Protein AF-A0A6N2C316-F1 (afdb_monomer_lite)

InterPro domains:
  IPR057136 At2g35280-like, TPR domain [PF23310] (4-66)

Radius of gyration: 15.21 Å; chains: 1; bounding box: 39×36×36 Å

pLDDT: mean 74.01, std 16.37, range [39.75, 96.0]

Sequence (139 aa):
ERSAYAMKYLVKAAEAGHIGAEYVISLIQILMGEEELKSNGVVAIGKMKATKTKRRALAKFRKNLVDILTNIWILNPIVFFGRKNSNRCSLHHKRSYKNKWRQWPCFDNDEDDEDEELCCYACSCDEEIAHLVNILPIW

Structure (mmCIF, N/CA/C/O backbone):
data_AF-A0A6N2C316-F1
#
_entry.id   AF-A0A6N2C316-F1
#
loop_
_atom_site.group_PDB
_atom_site.id
_atom_site.type_symbol
_atom_site.label_atom_id
_atom_site.label_alt_id
_atom_site.label_comp_id
_atom_site.label_asym_id
_atom_site.label_entity_id
_atom_site.label_seq_id
_atom_site.pdbx_PDB_ins_code
_atom_site.Cartn_x
_atom_site.Cartn_y
_atom_site.Cartn_z
_atom_site.occupancy
_atom_site.B_iso_or_equiv
_atom_site.auth_seq_id
_atom_site.auth_comp_id
_atom_site.auth_asym_id
_atom_site.auth_atom_id
_atom_site.pdbx_PDB_model_num
ATOM 1 N N . GLU A 1 1 ? -19.380 8.591 11.252 1.00 61.16 1 GLU A N 1
ATOM 2 C CA . GLU A 1 1 ? -19.017 7.901 12.515 1.00 61.16 1 GLU A CA 1
ATOM 3 C C . GLU A 1 1 ? -18.246 6.599 12.295 1.00 61.16 1 GLU A C 1
ATOM 5 O O . GLU A 1 1 ? -17.081 6.553 12.667 1.00 61.16 1 GLU A O 1
ATOM 10 N N . ARG A 1 2 ? -18.808 5.569 11.639 1.00 70.12 2 ARG A N 1
ATOM 11 C CA . ARG A 1 2 ? -18.124 4.265 11.442 1.00 70.12 2 ARG A CA 1
ATOM 12 C C . ARG A 1 2 ? -16.753 4.353 10.750 1.00 70.12 2 ARG A C 1
ATOM 14 O O . ARG A 1 2 ? -15.819 3.683 11.175 1.00 70.12 2 ARG A O 1
ATOM 21 N N . SER A 1 3 ? -16.613 5.209 9.737 1.00 77.50 3 SER A N 1
ATOM 22 C CA . SER A 1 3 ? -15.347 5.431 9.022 1.00 77.50 3 SER A CA 1
ATOM 23 C C . SER A 1 3 ? -14.242 6.022 9.908 1.00 77.50 3 SER A C 1
ATOM 25 O O . SER A 1 3 ? -13.089 5.621 9.791 1.00 77.50 3 SER A O 1
ATOM 27 N N . ALA A 1 4 ? -14.586 6.916 10.839 1.00 81.62 4 ALA A N 1
ATOM 28 C CA . ALA A 1 4 ? -13.627 7.522 11.763 1.00 81.62 4 ALA A CA 1
ATOM 29 C C . ALA A 1 4 ? -13.104 6.506 12.793 1.00 81.62 4 ALA A C 1
ATOM 31 O O . ALA A 1 4 ? -11.907 6.463 13.075 1.00 81.62 4 ALA A O 1
ATOM 32 N N . TYR A 1 5 ? -13.981 5.636 13.309 1.00 88.00 5 TYR A N 1
ATOM 33 C CA . TYR A 1 5 ? -13.565 4.537 14.184 1.00 88.00 5 TYR A CA 1
ATOM 34 C C . TYR A 1 5 ? -12.697 3.518 13.444 1.00 88.00 5 TYR A C 1
ATOM 36 O O . TYR A 1 5 ? -11.652 3.129 13.964 1.00 88.00 5 TYR A O 1
ATOM 44 N N . ALA A 1 6 ? -13.082 3.130 12.224 1.00 87.81 6 ALA A N 1
ATOM 45 C CA . ALA A 1 6 ? -12.283 2.231 11.394 1.00 87.81 6 ALA A CA 1
ATOM 46 C C . ALA A 1 6 ? -10.875 2.797 11.145 1.00 87.81 6 ALA A C 1
ATOM 48 O O . ALA A 1 6 ? -9.888 2.094 11.354 1.00 87.81 6 ALA A O 1
ATOM 49 N N . MET A 1 7 ? -10.778 4.088 10.805 1.00 89.25 7 MET A N 1
ATOM 50 C CA . MET A 1 7 ? -9.494 4.768 10.627 1.00 89.25 7 MET A CA 1
ATOM 51 C C . MET A 1 7 ? -8.656 4.758 11.913 1.00 89.25 7 MET A C 1
ATOM 53 O O . MET A 1 7 ? -7.476 4.428 11.872 1.00 89.25 7 MET A O 1
ATOM 57 N N . LYS A 1 8 ? -9.259 5.038 13.075 1.00 92.94 8 LYS A N 1
ATOM 58 C CA . LYS A 1 8 ? -8.554 5.015 14.369 1.00 92.94 8 LYS A CA 1
ATOM 59 C C . LYS A 1 8 ? -7.914 3.656 14.669 1.00 92.94 8 LYS A C 1
ATOM 61 O O . LYS A 1 8 ? -6.782 3.612 15.145 1.00 92.94 8 LYS A O 1
ATOM 66 N N . TYR A 1 9 ? -8.622 2.553 14.428 1.00 93.94 9 TYR A N 1
ATOM 67 C CA . TYR A 1 9 ? -8.061 1.214 14.652 1.00 93.94 9 TYR A CA 1
ATOM 68 C C . TYR A 1 9 ? -7.010 0.842 13.611 1.00 93.94 9 TYR A C 1
ATOM 70 O O . TYR A 1 9 ? -6.014 0.212 13.959 1.00 93.94 9 TYR A O 1
ATOM 78 N N . LEU A 1 10 ? -7.200 1.273 12.364 1.00 93.62 10 LEU A N 1
ATOM 79 C CA . LEU A 1 10 ? -6.220 1.072 11.305 1.00 93.62 10 LEU A CA 1
ATOM 80 C C . LEU A 1 10 ? -4.893 1.775 11.634 1.00 93.62 10 LEU A C 1
ATOM 82 O O . LEU A 1 10 ? -3.838 1.152 11.542 1.00 93.62 10 LEU A O 1
ATOM 86 N N . VAL A 1 11 ? -4.952 3.028 12.096 1.00 93.88 11 VAL A N 1
ATOM 87 C CA . VAL A 1 11 ? -3.774 3.798 12.531 1.00 93.88 11 VAL A CA 1
ATOM 88 C C . VAL A 1 11 ? -3.072 3.107 13.694 1.00 93.88 11 VAL A C 1
ATOM 90 O O . VAL A 1 11 ? -1.880 2.837 13.598 1.00 93.88 11 VAL A O 1
ATOM 93 N N . LYS A 1 12 ? -3.809 2.703 14.736 1.00 96.00 12 LYS A N 1
ATOM 94 C CA . LYS A 1 12 ? -3.226 1.970 15.873 1.00 96.00 12 LYS A CA 1
ATOM 95 C C . LYS A 1 12 ? -2.532 0.672 15.462 1.00 96.00 12 LYS A C 1
ATOM 97 O O . LYS A 1 12 ? -1.494 0.327 16.016 1.00 96.00 12 LYS A O 1
ATOM 102 N N . ALA A 1 13 ? -3.109 -0.069 14.516 1.00 95.38 13 ALA A N 1
ATOM 103 C CA . ALA A 1 13 ? -2.498 -1.295 14.018 1.00 95.38 13 ALA A CA 1
ATOM 104 C C . ALA A 1 13 ? -1.196 -1.001 13.255 1.00 95.38 13 ALA A C 1
ATOM 106 O O . ALA A 1 13 ? -0.211 -1.713 13.444 1.00 95.38 13 ALA A O 1
ATOM 107 N N . ALA A 1 14 ? -1.168 0.053 12.436 1.00 93.94 14 ALA A N 1
ATOM 108 C CA . ALA A 1 14 ? 0.046 0.474 11.739 1.00 93.94 14 ALA A CA 1
ATOM 109 C C . ALA A 1 14 ? 1.135 0.954 12.712 1.00 93.94 14 ALA A C 1
ATOM 111 O O . ALA A 1 14 ? 2.281 0.534 12.585 1.00 93.94 14 ALA A O 1
ATOM 112 N N . GLU A 1 15 ? 0.778 1.743 13.729 1.00 93.31 15 GLU A N 1
ATOM 113 C CA . GLU A 1 15 ? 1.694 2.171 14.800 1.00 93.31 15 GLU A CA 1
ATOM 114 C C . GLU A 1 15 ? 2.270 0.981 15.585 1.00 93.31 15 GLU A C 1
ATOM 116 O O . GLU A 1 15 ? 3.421 1.016 16.014 1.00 93.31 15 GLU A O 1
ATOM 121 N N . ALA A 1 16 ? 1.501 -0.104 15.722 1.00 95.06 16 ALA A N 1
ATOM 122 C CA . ALA A 1 16 ? 1.954 -1.363 16.314 1.00 95.06 16 ALA A CA 1
ATOM 123 C C . ALA A 1 16 ? 2.801 -2.239 15.361 1.00 95.06 16 ALA A C 1
ATOM 125 O O . ALA A 1 16 ? 3.151 -3.365 15.714 1.00 95.06 16 ALA A O 1
ATOM 126 N N . GLY A 1 17 ? 3.124 -1.762 14.154 1.00 90.50 17 GLY A N 1
ATOM 127 C CA . GLY A 1 17 ? 3.953 -2.476 13.176 1.00 90.50 17 GLY A CA 1
ATOM 128 C C . GLY A 1 17 ? 3.201 -3.499 12.317 1.00 90.50 17 GLY A C 1
ATOM 129 O O . GLY A 1 17 ? 3.826 -4.350 11.679 1.00 90.50 17 GLY A O 1
ATOM 130 N N . HIS A 1 18 ? 1.866 -3.454 12.276 1.00 92.69 18 HIS A N 1
ATOM 131 C CA . HIS A 1 18 ? 1.091 -4.338 11.407 1.00 92.69 18 HIS A CA 1
ATOM 132 C C . HIS A 1 18 ? 1.221 -3.910 9.933 1.00 92.69 18 HIS A C 1
ATOM 134 O O . HIS A 1 18 ? 0.543 -2.987 9.475 1.00 92.69 18 HIS A O 1
ATOM 140 N N . ILE A 1 19 ? 2.031 -4.645 9.163 1.00 91.56 19 ILE A N 1
ATOM 141 C CA . ILE A 1 19 ? 2.372 -4.348 7.755 1.00 91.56 19 ILE A CA 1
ATOM 142 C C . ILE A 1 19 ? 1.132 -4.117 6.880 1.00 91.56 19 ILE A C 1
ATOM 144 O O . ILE A 1 19 ? 1.093 -3.181 6.090 1.00 91.56 19 ILE A O 1
ATOM 148 N N . GLY A 1 20 ? 0.083 -4.934 7.023 1.00 91.50 20 GLY A N 1
ATOM 149 C CA . GLY A 1 20 ? -1.138 -4.759 6.230 1.00 91.50 20 GLY A CA 1
ATOM 150 C C . GLY A 1 20 ? -1.880 -3.452 6.524 1.00 91.50 20 GLY A C 1
ATOM 151 O O . GLY A 1 20 ? -2.514 -2.894 5.636 1.00 91.50 20 GLY A O 1
ATOM 152 N N . ALA A 1 21 ? -1.780 -2.943 7.755 1.00 94.25 21 ALA A N 1
ATOM 153 C CA . ALA A 1 21 ? -2.433 -1.696 8.144 1.00 94.25 21 ALA A CA 1
ATOM 154 C C . ALA A 1 21 ? -1.635 -0.496 7.627 1.00 94.25 21 ALA A C 1
ATOM 156 O O . ALA A 1 21 ? -2.212 0.417 7.038 1.00 94.25 21 ALA A O 1
ATOM 157 N N . GLU A 1 22 ? -0.306 -0.554 7.763 1.00 94.69 22 GLU A N 1
ATOM 158 C CA . GLU A 1 22 ? 0.620 0.414 7.172 1.00 94.69 22 GLU A CA 1
ATOM 159 C C . GLU A 1 22 ? 0.440 0.486 5.648 1.00 94.69 22 GLU A C 1
ATOM 161 O O . GLU A 1 22 ? 0.349 1.578 5.086 1.00 94.69 22 GLU A O 1
ATOM 166 N N . TYR A 1 23 ? 0.274 -0.659 4.979 1.00 93.56 23 TYR A N 1
ATOM 167 C CA . TYR A 1 23 ? 0.005 -0.719 3.543 1.00 93.56 23 TYR A CA 1
ATOM 168 C C . TYR A 1 23 ? -1.285 -0.001 3.144 1.00 93.56 23 TYR A C 1
ATOM 170 O O . TYR A 1 23 ? -1.259 0.853 2.258 1.00 93.56 23 TYR A O 1
ATOM 178 N N . VAL A 1 24 ? -2.404 -0.291 3.815 1.00 92.94 24 VAL A N 1
ATOM 179 C CA . VAL A 1 24 ? -3.693 0.345 3.498 1.00 92.94 24 VAL A CA 1
ATOM 180 C C . VAL A 1 24 ? -3.661 1.848 3.785 1.00 92.94 24 VAL A C 1
ATOM 182 O O . VAL A 1 24 ? -4.149 2.624 2.966 1.00 92.94 24 VAL A O 1
ATOM 185 N N . ILE A 1 25 ? -3.050 2.285 4.891 1.00 93.50 25 ILE A N 1
ATOM 186 C CA . ILE A 1 25 ? -2.881 3.719 5.184 1.00 93.50 25 ILE A CA 1
ATOM 187 C C . ILE A 1 25 ? -2.052 4.398 4.098 1.00 93.50 25 ILE A C 1
ATOM 189 O O . ILE A 1 25 ? -2.443 5.461 3.619 1.00 93.50 25 ILE A O 1
ATOM 193 N N . SER A 1 26 ? -0.956 3.768 3.672 1.00 92.81 26 SER A N 1
ATOM 194 C CA . SER A 1 26 ? -0.097 4.305 2.614 1.00 92.81 26 SER A CA 1
ATOM 195 C C . SER A 1 26 ? -0.877 4.492 1.308 1.00 92.81 26 SER A C 1
ATOM 197 O O . SER A 1 26 ? -0.791 5.548 0.684 1.00 92.81 26 SER A O 1
ATOM 199 N N . LEU A 1 27 ? -1.704 3.512 0.921 1.00 90.19 27 LEU A N 1
ATOM 200 C CA . LEU A 1 27 ? -2.587 3.622 -0.247 1.00 90.19 27 LEU A CA 1
ATOM 201 C C . LEU A 1 27 ? -3.594 4.773 -0.110 1.00 90.19 27 LEU A C 1
ATOM 203 O O . LEU A 1 27 ? -3.789 5.531 -1.059 1.00 90.19 27 LEU A O 1
ATOM 207 N N . ILE A 1 28 ? -4.211 4.936 1.065 1.00 89.31 28 ILE A N 1
ATOM 208 C CA . ILE A 1 28 ? -5.143 6.043 1.332 1.00 89.31 28 ILE A CA 1
ATOM 209 C C . ILE A 1 28 ? -4.423 7.392 1.212 1.00 89.31 28 ILE A C 1
ATOM 211 O O . ILE A 1 28 ? -4.939 8.300 0.565 1.00 89.31 28 ILE A O 1
ATOM 215 N N . GLN A 1 29 ? -3.220 7.518 1.775 1.00 89.69 29 GLN A N 1
ATOM 216 C CA . GLN A 1 29 ? -2.399 8.724 1.665 1.00 89.69 29 GLN A CA 1
ATOM 217 C C . GLN A 1 29 ? -2.062 9.063 0.208 1.00 89.69 29 GLN A C 1
ATOM 219 O O . GLN A 1 29 ? -2.168 10.219 -0.188 1.00 89.69 29 GLN A O 1
ATOM 224 N N . ILE A 1 30 ? -1.716 8.068 -0.612 1.00 87.38 30 ILE A N 1
ATOM 225 C CA . ILE A 1 30 ? -1.412 8.270 -2.038 1.00 87.38 30 ILE A CA 1
ATOM 226 C C . ILE A 1 30 ? -2.650 8.725 -2.821 1.00 87.38 30 ILE A C 1
ATOM 228 O O . ILE A 1 30 ? -2.570 9.629 -3.656 1.00 87.38 30 ILE A O 1
ATOM 232 N N . LEU A 1 31 ? -3.798 8.096 -2.571 1.00 83.25 31 LEU A N 1
ATOM 233 C CA . LEU A 1 31 ? -5.015 8.322 -3.351 1.00 83.25 31 LEU A CA 1
ATOM 234 C C . LEU A 1 31 ? -5.779 9.580 -2.924 1.00 83.25 31 LEU A C 1
ATOM 236 O O . LEU A 1 31 ? -6.405 10.225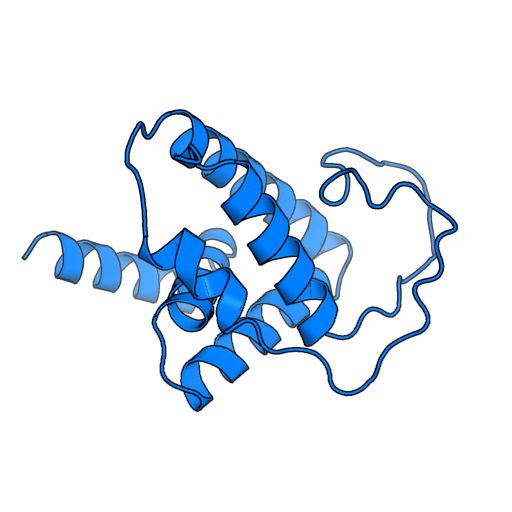 -3.764 1.00 83.25 31 LEU A O 1
ATOM 240 N N . MET A 1 32 ? -5.749 9.913 -1.633 1.00 82.94 32 MET A N 1
ATOM 241 C CA . MET A 1 32 ? -6.605 10.942 -1.031 1.00 82.94 32 MET A CA 1
ATOM 242 C C . MET A 1 32 ? -5.839 12.032 -0.279 1.00 82.94 32 MET A C 1
ATOM 244 O O . MET A 1 32 ? -6.439 13.044 0.072 1.00 82.94 32 MET A O 1
ATOM 248 N N . GLY A 1 33 ? -4.553 11.830 0.010 1.00 79.44 33 GLY A N 1
ATOM 249 C CA . GLY A 1 33 ? -3.753 12.790 0.763 1.00 79.44 33 GLY A CA 1
ATOM 250 C C . GLY A 1 33 ? -3.360 14.022 -0.051 1.00 79.44 33 GLY A C 1
ATOM 251 O O . GLY A 1 33 ? -3.408 14.033 -1.281 1.00 79.44 33 GLY A O 1
ATOM 252 N N . GLU A 1 34 ? -2.932 15.060 0.657 1.00 81.31 34 GLU A N 1
ATOM 253 C CA . GLU A 1 34 ? -2.226 16.209 0.082 1.00 81.31 34 GLU A CA 1
ATOM 254 C C . GLU A 1 34 ? -0.784 15.827 -0.299 1.00 81.31 34 GLU A C 1
ATOM 256 O O . GLU A 1 34 ? -0.343 14.709 -0.037 1.00 81.31 34 GLU A O 1
ATOM 261 N N . GLU A 1 35 ? -0.035 16.729 -0.935 1.00 82.00 35 GLU A N 1
ATOM 262 C CA . GLU A 1 35 ? 1.280 16.427 -1.527 1.00 82.00 35 GLU A CA 1
ATOM 263 C C . GLU A 1 35 ? 2.270 15.763 -0.549 1.00 82.00 35 GLU A C 1
ATOM 265 O O . GLU A 1 35 ? 2.867 14.733 -0.876 1.00 82.00 35 GLU A O 1
ATOM 270 N N . GLU A 1 36 ? 2.382 16.279 0.677 1.00 83.25 36 GLU A N 1
ATOM 271 C CA . GLU A 1 36 ? 3.257 15.710 1.710 1.00 83.25 36 GLU A CA 1
ATOM 272 C C . GLU A 1 36 ? 2.827 14.290 2.110 1.00 83.25 36 GLU A C 1
ATOM 274 O O . GLU A 1 36 ? 3.641 13.365 2.160 1.00 83.25 36 GLU A O 1
ATOM 279 N N . LEU A 1 37 ? 1.524 14.083 2.325 1.00 82.94 37 LEU A N 1
ATOM 280 C CA . LEU A 1 37 ? 0.976 12.773 2.674 1.00 82.94 37 LEU A CA 1
ATOM 281 C C . LEU A 1 37 ? 1.158 11.773 1.533 1.00 82.94 37 LEU A C 1
ATOM 283 O O . LEU A 1 37 ? 1.535 10.628 1.783 1.00 82.94 37 LEU A O 1
ATOM 287 N N . LYS A 1 38 ? 0.966 12.198 0.282 1.00 86.75 38 LYS A N 1
ATOM 288 C CA . LYS A 1 38 ? 1.233 11.357 -0.889 1.00 86.75 38 LYS A CA 1
ATOM 289 C C . LYS A 1 38 ? 2.688 10.907 -0.931 1.00 86.75 38 LYS A C 1
ATOM 291 O O . LYS A 1 38 ? 2.947 9.728 -1.167 1.00 86.75 38 LYS A O 1
ATOM 296 N N . SER A 1 39 ? 3.627 11.822 -0.689 1.00 86.00 39 SER A N 1
ATOM 297 C CA . SER A 1 39 ? 5.058 11.502 -0.624 1.00 86.00 39 SER A CA 1
ATOM 298 C C . SER A 1 39 ? 5.355 10.481 0.480 1.00 86.00 39 SER A C 1
ATOM 300 O O . SER A 1 39 ? 6.015 9.468 0.233 1.00 86.00 39 SER A O 1
ATOM 302 N N . ASN A 1 40 ? 4.771 10.672 1.668 1.00 89.69 40 ASN A N 1
ATOM 303 C CA . ASN A 1 40 ? 4.904 9.738 2.787 1.00 89.69 40 ASN A CA 1
ATOM 304 C C . ASN A 1 40 ? 4.387 8.336 2.436 1.00 89.69 40 ASN A C 1
ATOM 306 O O . ASN A 1 40 ? 5.081 7.348 2.690 1.00 89.69 40 ASN A O 1
ATOM 310 N N . GLY A 1 41 ? 3.226 8.245 1.781 1.00 90.19 41 GLY A N 1
ATOM 311 C CA . GLY A 1 41 ? 2.668 6.972 1.328 1.00 90.19 41 GLY A CA 1
ATOM 312 C C . GLY A 1 41 ? 3.553 6.26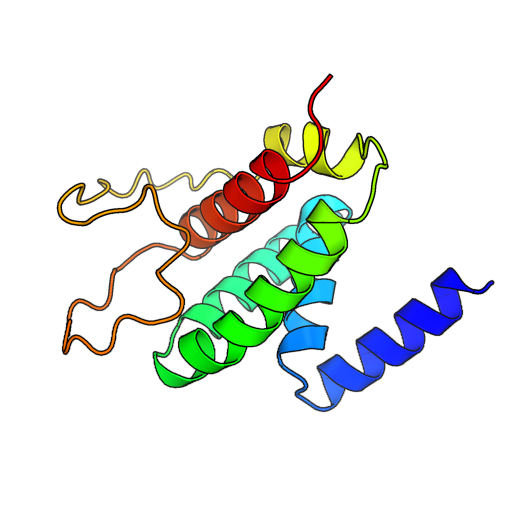6 0.293 1.00 90.19 41 GLY A C 1
ATOM 313 O O . GLY A 1 41 ? 3.780 5.059 0.400 1.00 90.19 41 GLY A O 1
ATOM 314 N N . VAL A 1 42 ? 4.133 7.006 -0.663 1.00 87.81 42 VAL A N 1
ATOM 315 C CA . VAL A 1 42 ? 5.098 6.452 -1.638 1.00 87.81 42 VAL A CA 1
ATOM 316 C C . VAL A 1 42 ? 6.320 5.868 -0.930 1.00 87.81 42 VAL A C 1
ATOM 318 O O . VAL A 1 42 ? 6.725 4.736 -1.209 1.00 87.81 42 VAL A O 1
ATOM 321 N N . VAL A 1 43 ? 6.907 6.621 0.003 1.00 89.12 43 VAL A N 1
ATOM 322 C CA . VAL A 1 43 ? 8.088 6.181 0.756 1.00 89.12 43 VAL A CA 1
ATOM 323 C C . VAL A 1 43 ? 7.770 4.953 1.611 1.00 89.12 43 VAL A C 1
ATOM 325 O O . VAL A 1 43 ? 8.583 4.028 1.664 1.00 89.12 43 VAL A O 1
ATOM 328 N N . ALA A 1 44 ? 6.602 4.909 2.255 1.00 90.88 44 ALA A N 1
ATOM 329 C CA . ALA A 1 44 ? 6.180 3.776 3.075 1.00 90.88 44 ALA A CA 1
ATOM 330 C C . ALA A 1 44 ? 6.030 2.490 2.245 1.00 90.88 44 ALA A C 1
ATOM 332 O O . ALA A 1 44 ? 6.630 1.465 2.585 1.00 90.88 44 ALA A O 1
ATOM 333 N N . ILE A 1 45 ? 5.334 2.545 1.100 1.00 88.69 45 ILE A N 1
ATOM 334 C CA . ILE A 1 45 ? 5.239 1.399 0.177 1.00 88.69 45 ILE A CA 1
ATOM 335 C C . ILE A 1 45 ? 6.625 0.967 -0.306 1.00 88.69 45 ILE A C 1
ATOM 337 O O . ILE A 1 45 ? 6.934 -0.227 -0.299 1.00 88.69 45 ILE A O 1
ATOM 341 N N . GLY A 1 46 ? 7.480 1.925 -0.664 1.00 84.62 46 GLY A N 1
ATOM 342 C CA . GLY A 1 46 ? 8.866 1.664 -1.039 1.00 84.62 46 GLY A CA 1
ATOM 343 C C . GLY A 1 46 ? 9.637 0.885 0.029 1.00 84.62 46 GLY A C 1
ATOM 344 O O . GLY A 1 46 ? 10.211 -0.165 -0.258 1.00 84.62 46 GLY A O 1
ATOM 345 N N . LYS A 1 47 ? 9.571 1.330 1.288 1.00 86.75 47 LYS A N 1
ATOM 346 C CA . LYS A 1 47 ? 10.209 0.665 2.439 1.00 86.75 47 LYS A CA 1
ATOM 347 C C . LYS A 1 47 ? 9.651 -0.733 2.714 1.00 86.75 47 LYS A C 1
ATOM 349 O O . LYS A 1 47 ? 10.407 -1.619 3.119 1.00 86.75 47 LYS A O 1
ATOM 354 N N . MET A 1 48 ? 8.353 -0.956 2.501 1.00 86.75 48 MET A N 1
ATOM 355 C CA . MET A 1 48 ? 7.743 -2.289 2.611 1.00 86.75 48 MET A CA 1
ATOM 356 C C . MET A 1 48 ? 8.172 -3.225 1.472 1.00 86.75 48 MET A C 1
ATOM 358 O O . MET A 1 48 ? 8.185 -4.442 1.649 1.00 86.75 48 MET A O 1
ATOM 362 N N . LYS A 1 49 ? 8.568 -2.674 0.320 1.00 81.25 49 LYS A N 1
ATOM 363 C CA . LYS A 1 49 ? 9.096 -3.437 -0.819 1.00 81.25 49 LYS A CA 1
ATOM 364 C C . LYS A 1 49 ? 10.626 -3.564 -0.821 1.00 81.25 49 LYS A C 1
ATOM 366 O O . LYS A 1 49 ? 11.148 -4.338 -1.614 1.00 81.25 49 LYS A O 1
ATOM 371 N N . ALA A 1 50 ? 11.329 -2.864 0.071 1.00 79.25 50 ALA A N 1
ATOM 372 C CA . ALA A 1 50 ? 12.790 -2.790 0.074 1.00 79.25 50 ALA A CA 1
ATOM 373 C C . ALA A 1 50 ? 13.483 -4.129 0.367 1.00 79.25 50 ALA A C 1
ATOM 375 O O . ALA A 1 50 ? 14.556 -4.382 -0.157 1.00 79.25 50 ALA A O 1
ATOM 376 N N . THR A 1 51 ? 12.890 -5.005 1.187 1.00 78.44 51 THR A N 1
ATOM 377 C CA . THR A 1 51 ? 13.505 -6.298 1.536 1.00 78.44 51 THR A CA 1
ATOM 378 C C . THR A 1 51 ? 12.644 -7.473 1.088 1.00 78.44 51 THR A C 1
ATOM 380 O O . THR A 1 51 ? 11.413 -7.393 1.090 1.00 78.44 51 THR A O 1
ATOM 383 N N . LYS A 1 52 ? 13.274 -8.603 0.730 1.00 76.00 52 LYS A N 1
ATOM 384 C CA . LYS A 1 52 ? 12.576 -9.840 0.311 1.00 76.00 52 LYS A CA 1
ATOM 385 C C . LYS A 1 52 ? 11.559 -10.304 1.363 1.00 76.00 52 LYS A C 1
ATOM 387 O O . LYS A 1 52 ? 10.418 -10.615 1.030 1.00 76.00 52 LYS A O 1
ATOM 392 N N . THR A 1 53 ? 11.932 -10.269 2.641 1.00 81.44 53 THR A N 1
ATOM 393 C CA . THR A 1 53 ? 11.067 -10.682 3.758 1.00 81.44 53 THR A CA 1
ATOM 394 C C . THR A 1 53 ? 9.815 -9.813 3.875 1.00 81.44 53 THR A C 1
ATOM 396 O O . THR A 1 53 ? 8.712 -10.340 4.018 1.00 81.44 53 THR A O 1
ATOM 399 N N . LYS A 1 54 ? 9.956 -8.484 3.757 1.00 81.25 54 LYS A N 1
ATOM 400 C CA . LYS A 1 54 ? 8.809 -7.566 3.801 1.00 81.25 54 LYS A CA 1
ATOM 401 C C . LYS A 1 54 ? 7.941 -7.679 2.548 1.00 81.25 54 LYS A C 1
ATOM 403 O O . LYS A 1 54 ? 6.721 -7.695 2.681 1.00 81.25 54 LYS A O 1
ATOM 408 N N . ARG A 1 55 ? 8.541 -7.868 1.363 1.00 80.69 55 ARG A N 1
ATOM 409 C CA . ARG A 1 55 ? 7.807 -8.151 0.113 1.00 80.69 55 ARG A CA 1
ATOM 410 C C . ARG A 1 55 ? 6.917 -9.387 0.246 1.00 80.69 55 ARG A C 1
ATOM 412 O O . ARG A 1 55 ? 5.732 -9.311 -0.070 1.00 80.69 55 ARG A O 1
ATOM 419 N N . ARG A 1 56 ? 7.457 -10.490 0.776 1.00 80.00 56 ARG A N 1
ATOM 420 C CA . ARG A 1 56 ? 6.701 -11.731 1.029 1.00 80.00 56 ARG A CA 1
ATOM 421 C C . ARG A 1 56 ? 5.568 -11.523 2.034 1.00 80.00 56 ARG A C 1
ATOM 423 O O . ARG A 1 56 ? 4.441 -11.934 1.781 1.00 80.00 56 ARG A O 1
ATOM 430 N N . ALA A 1 57 ? 5.834 -10.830 3.143 1.00 84.44 57 ALA A N 1
ATOM 431 C CA . ALA A 1 57 ? 4.795 -10.506 4.121 1.00 84.44 57 ALA A CA 1
ATOM 432 C C . ALA A 1 57 ? 3.677 -9.640 3.508 1.00 84.44 57 ALA A C 1
ATOM 434 O O . ALA A 1 57 ? 2.493 -9.871 3.759 1.00 84.44 57 ALA A O 1
ATOM 435 N N . LEU A 1 58 ? 4.049 -8.675 2.663 1.00 85.62 58 LEU A N 1
ATOM 436 C CA . LEU A 1 58 ? 3.123 -7.784 1.975 1.00 85.62 58 LEU A CA 1
ATOM 437 C C . LEU A 1 58 ? 2.262 -8.513 0.931 1.00 85.62 58 LEU A C 1
ATOM 439 O O . LEU A 1 58 ? 1.093 -8.163 0.765 1.00 85.62 58 LEU A O 1
ATOM 443 N N . ALA A 1 59 ? 2.796 -9.542 0.265 1.00 84.25 59 ALA A N 1
ATOM 444 C CA . ALA A 1 59 ? 2.091 -10.311 -0.765 1.00 84.25 59 ALA A CA 1
ATOM 445 C C . ALA A 1 59 ? 0.747 -10.873 -0.269 1.00 84.25 59 ALA A C 1
ATOM 447 O O . ALA A 1 59 ? -0.266 -10.756 -0.961 1.00 84.25 59 ALA A O 1
ATOM 448 N N . LYS A 1 60 ? 0.698 -11.384 0.969 1.00 84.75 60 LYS A N 1
ATOM 449 C CA . LYS A 1 60 ? -0.547 -11.870 1.588 1.00 84.75 60 LYS A CA 1
ATOM 450 C C . LYS A 1 60 ? -1.599 -10.765 1.721 1.00 84.75 60 LYS A C 1
ATOM 452 O O . LYS A 1 60 ? -2.769 -10.982 1.417 1.00 84.75 60 LYS A O 1
ATOM 457 N N . PHE A 1 61 ? -1.195 -9.575 2.161 1.00 89.38 61 PHE A N 1
ATOM 458 C CA . PHE A 1 61 ? -2.116 -8.447 2.333 1.00 89.38 61 PHE A CA 1
ATOM 459 C C . PHE A 1 61 ? -2.583 -7.871 0.998 1.00 89.38 61 PHE A C 1
ATOM 461 O O . PHE A 1 61 ? -3.747 -7.496 0.881 1.00 89.38 61 PHE A O 1
ATOM 468 N N . ARG A 1 62 ? -1.712 -7.865 -0.018 1.00 87.62 62 ARG A N 1
ATOM 469 C CA . ARG A 1 62 ? -2.091 -7.523 -1.395 1.00 87.62 62 ARG A CA 1
ATOM 470 C C . ARG A 1 62 ? -3.166 -8.457 -1.912 1.00 87.62 62 ARG A C 1
ATOM 472 O O . ARG A 1 62 ? -4.201 -7.971 -2.342 1.00 87.62 62 ARG A O 1
ATOM 479 N N . LYS A 1 63 ? -2.956 -9.773 -1.803 1.00 85.69 63 LYS A N 1
ATOM 480 C CA . LYS A 1 63 ? -3.932 -10.778 -2.241 1.00 85.69 63 LYS A CA 1
ATOM 481 C C . LYS A 1 63 ? -5.287 -10.567 -1.569 1.00 85.69 63 LYS A C 1
ATOM 483 O O . LYS A 1 63 ? -6.287 -10.418 -2.255 1.00 85.69 63 LYS A O 1
ATOM 488 N N . ASN A 1 64 ? -5.292 -10.422 -0.244 1.00 87.50 64 ASN A N 1
ATOM 489 C CA . ASN A 1 64 ? -6.520 -10.150 0.503 1.00 87.50 64 ASN A CA 1
ATOM 490 C C . ASN A 1 64 ? -7.216 -8.861 0.039 1.00 87.50 64 ASN A C 1
ATOM 492 O O . ASN A 1 64 ? -8.439 -8.824 -0.057 1.00 87.50 64 ASN A O 1
ATOM 496 N N . LEU A 1 65 ? -6.454 -7.798 -0.241 1.00 87.25 65 LEU A N 1
ATOM 497 C CA . LEU A 1 65 ? -7.012 -6.552 -0.757 1.00 87.25 65 LEU A CA 1
ATOM 498 C C . LEU A 1 65 ? -7.623 -6.754 -2.147 1.00 87.25 65 LEU A C 1
ATOM 500 O O . LEU A 1 65 ? -8.735 -6.289 -2.373 1.00 87.25 65 LEU A O 1
ATOM 504 N N . VAL A 1 66 ? -6.942 -7.462 -3.052 1.00 83.75 66 VAL A N 1
ATOM 505 C CA . VAL A 1 66 ? -7.482 -7.809 -4.377 1.00 83.75 66 VAL A CA 1
ATOM 506 C C . VAL A 1 66 ? -8.778 -8.586 -4.252 1.00 83.75 66 VAL A C 1
ATOM 508 O O . VAL A 1 66 ? -9.754 -8.219 -4.901 1.00 83.75 66 VAL A O 1
ATOM 511 N N . ASP A 1 67 ? -8.807 -9.611 -3.405 1.00 86.06 67 ASP A N 1
ATOM 512 C CA . ASP A 1 67 ? -9.997 -10.429 -3.197 1.00 86.06 67 ASP A CA 1
ATOM 513 C C . ASP A 1 67 ? -11.161 -9.555 -2.711 1.00 86.06 67 ASP A C 1
ATOM 515 O O . ASP A 1 67 ? -12.262 -9.623 -3.253 1.00 86.06 67 ASP A O 1
ATOM 519 N N . ILE A 1 68 ? -10.918 -8.659 -1.749 1.00 85.44 68 ILE A N 1
ATOM 520 C CA . ILE A 1 68 ? -11.933 -7.712 -1.269 1.00 85.44 68 ILE A CA 1
ATOM 521 C C . ILE A 1 68 ? -12.395 -6.782 -2.399 1.00 85.44 68 ILE A C 1
ATOM 523 O O . ILE A 1 68 ? -13.594 -6.669 -2.633 1.00 85.44 68 ILE A O 1
ATOM 527 N N . LEU A 1 69 ? -11.471 -6.133 -3.113 1.00 80.88 69 LEU A N 1
ATOM 528 C CA . LEU A 1 69 ? -11.805 -5.165 -4.163 1.00 80.88 69 LEU A CA 1
ATOM 529 C C . LEU A 1 69 ? -12.540 -5.809 -5.343 1.00 80.88 69 LEU A C 1
ATOM 531 O O . LEU A 1 69 ? -13.477 -5.212 -5.858 1.00 80.88 69 LEU A O 1
ATOM 535 N N . THR A 1 70 ? -12.170 -7.032 -5.725 1.00 79.88 70 THR A N 1
ATOM 536 C CA . THR A 1 70 ? -12.830 -7.792 -6.802 1.00 79.88 70 THR A CA 1
ATOM 537 C C . THR A 1 70 ? -14.270 -8.154 -6.431 1.00 79.88 70 THR A C 1
ATOM 539 O O . THR A 1 70 ? -15.147 -8.203 -7.290 1.00 79.88 70 THR A O 1
ATOM 542 N N . ASN A 1 71 ? -14.539 -8.377 -5.142 1.00 81.44 71 ASN A N 1
ATOM 543 C CA . ASN A 1 71 ? -15.885 -8.658 -4.643 1.00 81.44 71 ASN A CA 1
ATOM 544 C C . ASN A 1 71 ? -16.721 -7.390 -4.397 1.00 81.44 71 ASN A C 1
ATOM 546 O O . ASN A 1 71 ? -17.928 -7.479 -4.168 1.00 81.44 71 ASN A O 1
ATOM 550 N N . ILE A 1 72 ? -16.112 -6.203 -4.450 1.00 74.88 72 ILE A N 1
ATOM 551 C CA . ILE A 1 72 ? -16.813 -4.931 -4.286 1.00 74.88 72 ILE A CA 1
ATOM 552 C C . ILE A 1 72 ? -17.265 -4.435 -5.665 1.00 74.88 72 ILE A C 1
ATOM 554 O O . ILE A 1 72 ? -16.487 -3.911 -6.456 1.00 74.88 72 ILE A O 1
ATOM 558 N N . TRP A 1 73 ? -18.566 -4.533 -5.933 1.00 68.25 73 TRP A N 1
ATOM 559 C CA . TRP A 1 73 ? -19.201 -4.001 -7.147 1.00 68.25 73 TRP A CA 1
ATOM 560 C C . TRP A 1 73 ? -19.495 -2.500 -7.015 1.00 68.25 73 TRP A C 1
ATOM 562 O O . TRP A 1 73 ? -20.628 -2.047 -7.172 1.00 68.25 73 TRP A O 1
ATOM 572 N N . ILE A 1 74 ? -18.476 -1.715 -6.661 1.00 71.69 74 ILE A N 1
ATOM 573 C CA . ILE A 1 74 ? -18.594 -0.263 -6.508 1.00 71.69 74 ILE A CA 1
ATOM 574 C C . ILE A 1 74 ? -17.663 0.410 -7.506 1.00 71.69 74 ILE A C 1
ATOM 576 O O . ILE A 1 74 ? -16.445 0.240 -7.460 1.00 71.69 74 ILE A O 1
ATOM 580 N N . LEU A 1 75 ? -18.247 1.244 -8.366 1.00 69.62 75 LEU A N 1
ATOM 581 C CA . LEU A 1 75 ? -17.489 2.213 -9.144 1.00 69.62 75 LEU A CA 1
ATOM 582 C C . LEU A 1 75 ? -16.835 3.187 -8.167 1.00 69.62 75 LEU A C 1
ATOM 584 O O . LEU A 1 75 ? -17.530 3.894 -7.437 1.00 69.62 75 LEU A O 1
ATOM 588 N N . ASN A 1 76 ? -15.503 3.216 -8.139 1.00 70.31 76 ASN A N 1
ATOM 589 C CA . ASN A 1 76 ? -14.751 4.100 -7.258 1.00 70.31 76 ASN A CA 1
ATOM 590 C C . ASN A 1 76 ? -14.000 5.161 -8.082 1.00 70.31 76 ASN A C 1
ATOM 592 O O . ASN A 1 76 ? -12.865 4.926 -8.515 1.00 70.31 76 ASN A O 1
ATOM 596 N N . PRO A 1 77 ? -14.606 6.348 -8.289 1.00 69.31 77 PRO A N 1
ATOM 597 C CA . PRO A 1 77 ? -13.990 7.413 -9.067 1.00 69.31 77 PRO A CA 1
ATOM 598 C C . PRO A 1 77 ? -12.679 7.899 -8.450 1.00 69.31 77 PRO A C 1
ATOM 600 O O . PRO A 1 77 ? -11.795 8.312 -9.185 1.00 69.31 77 PRO A O 1
ATOM 603 N N . ILE A 1 78 ? -12.515 7.825 -7.124 1.00 70.44 78 ILE A N 1
ATOM 604 C CA . ILE A 1 78 ? -11.291 8.272 -6.441 1.00 70.44 78 ILE A CA 1
ATOM 605 C C . ILE A 1 78 ? -10.103 7.417 -6.878 1.00 70.44 78 ILE A C 1
ATOM 607 O O . ILE A 1 78 ? -9.044 7.951 -7.194 1.00 70.44 78 ILE A O 1
ATOM 611 N N . VAL A 1 79 ? -10.286 6.099 -6.966 1.00 66.88 79 VAL A N 1
ATOM 612 C CA . VAL A 1 79 ? -9.224 5.195 -7.427 1.00 66.88 79 VAL A CA 1
ATOM 613 C C . VAL A 1 79 ? -8.949 5.416 -8.917 1.00 66.88 79 VAL A C 1
ATOM 615 O O . VAL A 1 79 ? -7.793 5.524 -9.325 1.00 66.88 79 VAL A O 1
ATOM 618 N N . PHE A 1 80 ? -10.001 5.593 -9.721 1.00 63.16 80 PHE A N 1
ATOM 619 C CA . PHE A 1 80 ? -9.875 5.853 -11.156 1.00 63.16 80 PHE A CA 1
ATOM 620 C C . PHE A 1 80 ? -9.167 7.186 -11.470 1.00 63.16 80 PHE A C 1
ATOM 622 O O . PHE A 1 80 ? -8.260 7.239 -12.302 1.00 63.16 80 PHE A O 1
ATOM 629 N N . PHE A 1 81 ? -9.538 8.269 -10.782 1.00 62.75 81 PHE A N 1
ATOM 630 C CA . PHE A 1 81 ? -8.926 9.591 -10.938 1.00 62.75 81 PHE A CA 1
ATOM 631 C C . PHE A 1 81 ? -7.569 9.699 -10.239 1.00 62.75 81 PHE A C 1
ATOM 633 O O . PHE A 1 81 ? -6.714 10.452 -10.708 1.00 62.75 81 PHE A O 1
ATOM 640 N N . GLY A 1 82 ? -7.321 8.901 -9.196 1.00 58.66 82 GLY A N 1
ATOM 641 C CA . GLY A 1 82 ? -6.017 8.774 -8.543 1.00 58.66 82 GLY A CA 1
ATOM 642 C C . GLY A 1 82 ? -4.901 8.418 -9.529 1.00 58.66 82 GLY A C 1
ATOM 643 O O . GLY A 1 82 ? -3.796 8.945 -9.416 1.00 58.66 82 GLY A O 1
ATOM 644 N N . ARG A 1 83 ? -5.213 7.652 -10.589 1.00 56.06 83 ARG A N 1
ATOM 645 C CA . ARG A 1 83 ? -4.289 7.340 -11.698 1.00 56.06 83 ARG A CA 1
ATOM 646 C C . ARG A 1 83 ? -3.770 8.577 -12.440 1.00 56.06 83 ARG A C 1
ATOM 648 O O . ARG A 1 83 ? -2.649 8.557 -12.938 1.00 56.06 83 ARG A O 1
ATOM 655 N N . LYS A 1 84 ? -4.560 9.654 -12.543 1.00 54.50 84 LYS A N 1
ATOM 656 C CA . LYS A 1 84 ? -4.116 10.897 -13.205 1.00 54.50 84 LYS A CA 1
ATOM 657 C C . LYS A 1 84 ? -3.130 11.694 -12.345 1.00 54.50 84 LYS A C 1
ATOM 659 O O . LYS A 1 84 ? -2.348 12.457 -12.906 1.00 54.50 84 LYS A O 1
ATOM 664 N N . ASN A 1 85 ? -3.138 11.458 -11.032 1.00 52.31 85 ASN A N 1
ATOM 665 C CA . ASN A 1 85 ? -2.359 12.179 -10.026 1.00 52.31 85 ASN A CA 1
ATOM 666 C C . ASN A 1 85 ? -1.238 11.330 -9.405 1.00 52.31 85 ASN A C 1
ATOM 668 O O . ASN A 1 85 ? -0.738 11.694 -8.340 1.00 52.31 85 ASN A O 1
ATOM 672 N N . SER A 1 86 ? -0.883 10.191 -10.012 1.00 53.97 86 SER A N 1
ATOM 673 C CA . SER A 1 86 ? 0.202 9.355 -9.503 1.00 53.97 86 SER A CA 1
ATOM 674 C C . SER A 1 86 ? 1.528 10.110 -9.628 1.00 53.97 86 SER A C 1
ATOM 676 O O . SER A 1 86 ? 1.751 10.847 -10.596 1.00 53.97 86 SER A O 1
ATOM 678 N N . ASN A 1 87 ? 2.364 9.988 -8.597 1.00 55.41 87 ASN A N 1
ATOM 679 C CA . ASN A 1 87 ? 3.636 10.687 -8.461 1.00 55.41 87 ASN A CA 1
ATOM 680 C C . ASN A 1 87 ? 4.605 10.179 -9.529 1.00 55.41 87 ASN A C 1
ATOM 682 O O . ASN A 1 87 ? 5.428 9.304 -9.266 1.00 55.41 87 ASN A O 1
ATOM 686 N N . ARG A 1 88 ? 4.488 10.725 -10.744 1.00 59.06 88 ARG A N 1
ATOM 687 C CA . ARG A 1 88 ? 5.331 10.350 -11.876 1.00 59.06 88 ARG A CA 1
ATOM 688 C C . ARG A 1 88 ? 6.773 10.573 -11.469 1.00 59.06 88 ARG A C 1
ATOM 690 O O . ARG A 1 88 ? 7.194 11.711 -11.255 1.00 59.06 88 ARG A O 1
ATOM 697 N N . CYS A 1 89 ? 7.527 9.488 -11.360 1.00 65.25 89 CYS A N 1
ATOM 698 C CA . CYS A 1 89 ? 8.958 9.600 -11.183 1.00 65.25 89 CYS A CA 1
ATOM 699 C C . CYS A 1 89 ? 9.531 10.474 -12.312 1.00 65.25 89 CYS A C 1
ATOM 701 O O . CYS A 1 89 ? 9.329 10.176 -13.489 1.00 65.25 89 CYS A O 1
ATOM 703 N N . SER A 1 90 ? 10.231 11.553 -11.959 1.00 57.91 90 SER A N 1
ATOM 704 C CA . SER A 1 90 ? 10.935 12.410 -12.924 1.00 57.91 90 SER A CA 1
ATOM 705 C C . SER A 1 90 ? 12.155 11.710 -13.525 1.00 57.91 90 SER A C 1
ATOM 707 O O . SER A 1 90 ? 12.589 12.020 -14.633 1.00 57.91 90 SER A O 1
ATOM 709 N N . LEU A 1 91 ? 12.688 10.723 -12.805 1.00 53.81 91 LEU A N 1
ATOM 710 C CA . LEU A 1 91 ? 13.727 9.828 -13.270 1.00 53.81 91 LEU A CA 1
ATOM 711 C C . LEU A 1 91 ? 13.036 8.694 -14.027 1.00 53.81 91 LEU A C 1
ATOM 713 O O . LEU A 1 91 ? 12.568 7.719 -13.443 1.00 53.81 91 LEU A O 1
ATOM 717 N N . HIS A 1 92 ? 12.945 8.819 -15.349 1.00 51.53 92 HIS A N 1
ATOM 718 C CA . HIS A 1 92 ? 12.584 7.706 -16.225 1.00 51.53 92 HIS A CA 1
ATOM 719 C C . HIS A 1 92 ? 13.660 6.614 -16.121 1.00 51.53 92 HIS A C 1
ATOM 721 O O . HIS A 1 92 ? 14.525 6.494 -16.990 1.00 51.53 92 HIS A O 1
ATOM 727 N N . HIS A 1 93 ? 13.647 5.827 -15.042 1.00 52.91 93 HIS A N 1
ATOM 728 C CA . HIS A 1 93 ? 14.489 4.647 -14.925 1.00 52.91 93 HIS A CA 1
ATOM 729 C C . HIS A 1 93 ? 14.225 3.790 -16.164 1.00 52.91 93 HIS A C 1
ATOM 731 O O . HIS A 1 93 ? 13.070 3.474 -16.474 1.00 52.91 93 HIS A O 1
ATOM 737 N N . LYS A 1 94 ? 15.286 3.479 -16.922 1.00 46.22 94 LYS A N 1
ATOM 738 C CA . LYS A 1 94 ? 15.203 2.566 -18.063 1.00 46.22 94 LYS A CA 1
ATOM 739 C C . LYS A 1 94 ? 14.711 1.235 -17.516 1.00 46.22 94 LYS A C 1
ATOM 741 O O . LYS A 1 94 ? 15.476 0.491 -16.914 1.00 46.22 94 LYS A O 1
ATOM 746 N N . ARG A 1 95 ? 13.414 0.988 -17.692 1.00 50.69 95 ARG A N 1
ATOM 747 C CA . ARG A 1 95 ? 12.749 -0.266 -17.353 1.00 50.69 95 ARG A CA 1
ATOM 748 C C . ARG A 1 95 ? 13.560 -1.384 -17.995 1.00 50.69 95 ARG A C 1
ATOM 750 O O . ARG A 1 95 ? 13.627 -1.463 -19.223 1.00 50.69 95 ARG A O 1
ATOM 757 N N . SER A 1 96 ? 14.223 -2.205 -17.187 1.00 43.50 96 SER A N 1
ATOM 758 C CA . SER A 1 96 ? 14.815 -3.432 -17.698 1.00 43.50 96 SER A CA 1
ATOM 759 C C . SER A 1 96 ? 13.650 -4.380 -17.954 1.00 43.50 96 SER A C 1
ATOM 761 O O . SER A 1 96 ? 13.167 -5.058 -17.057 1.00 43.50 96 SER A O 1
ATOM 763 N N . TYR A 1 97 ? 13.139 -4.373 -19.186 1.00 45.22 97 TYR A N 1
ATOM 764 C CA . TYR A 1 97 ? 12.032 -5.217 -19.653 1.00 45.22 97 TYR A CA 1
ATOM 765 C C . TYR A 1 97 ? 12.394 -6.712 -19.704 1.00 45.22 97 TYR A C 1
ATOM 767 O O . TYR A 1 97 ? 11.861 -7.439 -20.540 1.00 45.22 97 TYR A O 1
ATOM 775 N N . LYS A 1 98 ? 13.330 -7.190 -18.878 1.00 41.31 98 LYS A N 1
ATOM 776 C CA . LYS A 1 98 ? 13.813 -8.561 -19.010 1.00 41.31 98 LYS A CA 1
ATOM 777 C C . LYS A 1 98 ? 12.850 -9.587 -18.428 1.00 41.31 98 LYS A C 1
ATOM 779 O O . LYS A 1 98 ? 12.672 -10.605 -19.079 1.00 41.31 98 LYS A O 1
ATOM 784 N N . ASN A 1 99 ? 12.115 -9.303 -17.348 1.00 39.75 99 ASN A N 1
ATOM 785 C CA . ASN A 1 99 ? 11.272 -10.327 -16.722 1.00 39.75 99 ASN A CA 1
ATOM 786 C C . ASN A 1 99 ? 9.849 -9.820 -16.394 1.00 39.75 99 ASN A C 1
ATOM 788 O O . ASN A 1 99 ? 9.647 -8.962 -15.554 1.00 39.75 99 ASN A O 1
ATOM 792 N N . LYS A 1 100 ? 8.839 -10.365 -17.089 1.00 43.38 100 LYS A N 1
ATOM 793 C CA . LYS A 1 100 ? 7.470 -10.679 -16.601 1.00 43.38 100 LYS A CA 1
ATOM 794 C C . LYS A 1 100 ? 6.623 -9.620 -15.842 1.00 43.38 100 LYS A C 1
ATOM 796 O O . LYS A 1 100 ? 5.588 -9.984 -15.290 1.00 43.38 100 LYS A O 1
ATOM 801 N N . TRP A 1 101 ? 6.915 -8.324 -15.935 1.00 40.41 101 TRP A N 1
ATOM 802 C CA . TRP A 1 101 ? 6.174 -7.199 -15.311 1.00 40.41 101 TRP A CA 1
ATOM 803 C C . TRP A 1 101 ? 4.666 -7.040 -15.615 1.00 40.41 101 TRP A C 1
ATOM 805 O O . TRP A 1 101 ? 4.032 -6.095 -15.152 1.00 40.41 101 TRP A O 1
ATOM 815 N N . ARG A 1 102 ? 4.045 -7.932 -16.397 1.00 40.62 102 ARG A N 1
ATOM 816 C CA . ARG A 1 102 ? 2.573 -7.971 -16.518 1.00 40.62 102 ARG A CA 1
ATOM 817 C C . ARG A 1 102 ? 1.898 -8.642 -15.320 1.00 40.62 102 ARG A C 1
ATOM 819 O O . ARG A 1 102 ? 0.676 -8.575 -15.215 1.00 40.62 102 ARG A O 1
ATOM 826 N N . GLN A 1 103 ? 2.662 -9.276 -14.438 1.00 53.66 103 GLN A N 1
ATOM 827 C CA . GLN A 1 103 ? 2.153 -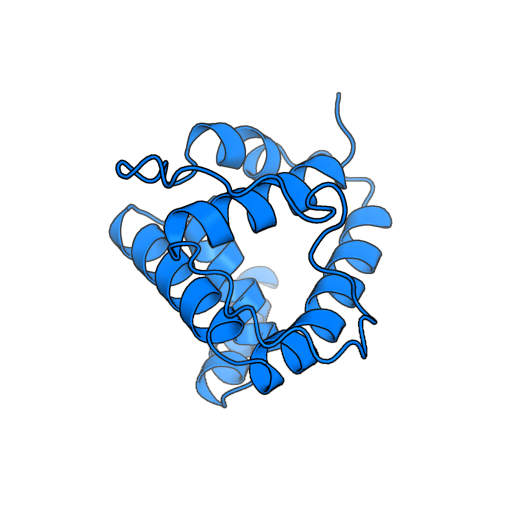9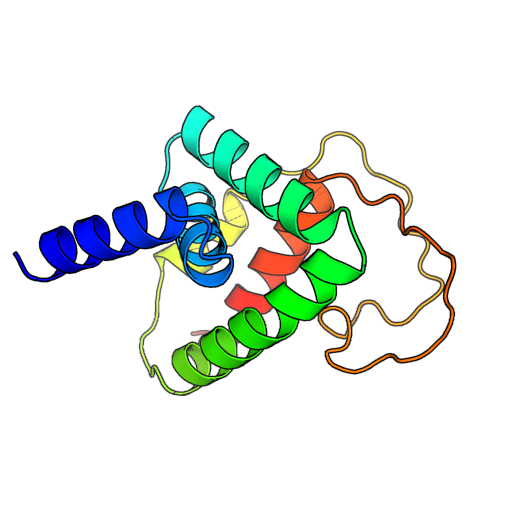.901 -13.224 1.00 53.66 103 GLN A CA 1
ATOM 828 C C . GLN A 1 103 ? 2.566 -9.017 -12.048 1.00 53.66 103 GLN A C 1
ATOM 830 O O . GLN A 1 103 ? 3.750 -8.722 -11.895 1.00 53.66 103 GLN A O 1
ATOM 835 N N . TRP A 1 104 ? 1.590 -8.561 -11.250 1.00 60.00 104 TRP A N 1
ATOM 836 C CA . TRP A 1 104 ? 1.856 -7.930 -9.950 1.00 60.00 104 TRP A CA 1
ATOM 837 C C . TRP A 1 104 ? 2.852 -8.845 -9.238 1.00 60.00 104 TRP A C 1
ATOM 839 O O . TRP A 1 104 ? 2.503 -10.024 -9.144 1.00 60.00 104 TRP A O 1
ATOM 849 N N . PRO A 1 105 ? 4.070 -8.385 -8.856 1.00 54.84 105 PRO A N 1
ATOM 850 C CA . PRO A 1 105 ? 5.198 -9.232 -8.474 1.00 54.84 105 PRO A CA 1
ATOM 851 C C . PRO A 1 105 ? 4.740 -10.534 -7.831 1.00 54.84 105 PRO A C 1
ATOM 853 O O . PRO A 1 105 ? 4.122 -10.492 -6.763 1.00 54.84 105 PRO A O 1
ATOM 856 N N . CYS A 1 106 ? 4.935 -11.630 -8.579 1.00 43.22 106 CYS A N 1
ATOM 857 C CA . CYS A 1 106 ? 4.270 -12.907 -8.360 1.00 43.22 106 CYS A CA 1
ATOM 858 C C . CYS A 1 106 ? 4.268 -13.283 -6.886 1.00 43.22 106 CYS A C 1
ATOM 860 O O . CYS A 1 106 ? 5.304 -13.263 -6.224 1.00 43.22 106 CYS A O 1
ATOM 862 N N . PHE A 1 107 ? 3.086 -13.664 -6.413 1.00 48.09 107 PHE A N 1
ATOM 863 C CA . PHE A 1 107 ? 2.825 -14.072 -5.039 1.00 48.09 107 PHE A CA 1
ATOM 864 C C . PHE A 1 107 ? 3.731 -15.224 -4.561 1.00 48.09 107 PHE A C 1
ATOM 866 O O . PHE A 1 107 ? 3.937 -15.342 -3.357 1.00 48.09 107 PHE A O 1
ATOM 873 N N . ASP A 1 108 ? 4.317 -15.991 -5.492 1.00 42.94 108 ASP A N 1
ATOM 874 C CA . ASP A 1 108 ? 4.896 -17.312 -5.234 1.00 42.94 108 ASP A CA 1
ATOM 875 C C . ASP A 1 108 ? 6.261 -17.587 -5.910 1.00 42.94 108 ASP A C 1
ATOM 877 O O . ASP A 1 108 ? 6.624 -18.753 -6.029 1.00 42.94 108 ASP A O 1
ATOM 881 N N . ASN A 1 109 ? 7.041 -16.595 -6.386 1.00 46.31 109 ASN A N 1
ATOM 882 C CA . ASN A 1 109 ? 8.342 -16.960 -6.986 1.00 46.31 109 ASN A CA 1
ATOM 883 C C . ASN A 1 109 ? 9.394 -17.262 -5.900 1.00 46.31 109 ASN A C 1
ATOM 885 O O . ASN A 1 109 ? 9.974 -16.364 -5.281 1.00 46.31 109 ASN A O 1
ATOM 889 N N . ASP A 1 110 ? 9.601 -18.559 -5.678 1.00 49.09 110 ASP A N 1
ATOM 890 C CA . ASP A 1 110 ? 10.665 -19.173 -4.877 1.00 49.09 110 ASP A CA 1
ATOM 891 C C . ASP A 1 110 ? 12.028 -19.184 -5.586 1.00 49.09 110 ASP A C 1
ATOM 893 O O . ASP A 1 110 ? 12.990 -19.737 -5.062 1.00 49.09 110 ASP A O 1
ATOM 897 N N . GLU A 1 111 ? 12.143 -18.552 -6.752 1.00 49.38 111 GLU A N 1
ATOM 898 C CA . GLU A 1 111 ? 13.405 -18.487 -7.481 1.00 49.38 111 GLU A CA 1
ATOM 899 C C . GLU A 1 111 ? 14.375 -17.500 -6.806 1.00 49.38 111 GLU A C 1
ATOM 901 O O . GLU A 1 111 ? 14.009 -16.396 -6.379 1.00 49.38 111 GLU A O 1
ATOM 906 N N . ASP A 1 112 ? 15.621 -17.954 -6.665 1.00 50.66 112 ASP A N 1
ATOM 907 C CA . ASP A 1 112 ? 16.810 -17.235 -6.196 1.00 50.66 112 ASP A CA 1
ATOM 908 C C . ASP A 1 112 ? 17.217 -16.108 -7.162 1.00 50.66 112 ASP A C 1
ATOM 910 O O . ASP A 1 112 ? 18.369 -15.989 -7.568 1.00 50.66 112 ASP A O 1
ATOM 914 N N . ASP A 1 113 ? 16.272 -15.249 -7.538 1.00 50.62 113 ASP A N 1
ATOM 915 C CA . ASP A 1 113 ? 16.596 -14.020 -8.246 1.00 50.62 113 ASP A CA 1
ATOM 916 C C . ASP A 1 113 ? 17.198 -13.043 -7.222 1.00 50.62 113 ASP A C 1
ATOM 918 O O . ASP A 1 113 ? 16.500 -12.333 -6.488 1.00 50.62 113 ASP A O 1
ATOM 922 N N . GLU A 1 114 ? 18.533 -13.053 -7.162 1.00 47.56 114 GLU A N 1
ATOM 923 C CA . GLU A 1 114 ? 19.404 -12.038 -6.545 1.00 47.56 114 GLU A CA 1
ATOM 924 C C . GLU A 1 114 ? 19.315 -10.671 -7.247 1.00 47.56 114 GLU A C 1
ATOM 926 O O . GLU A 1 114 ? 20.028 -9.733 -6.895 1.00 47.56 114 GLU A O 1
ATOM 931 N N . ASP A 1 115 ? 18.420 -10.519 -8.220 1.00 49.69 115 ASP A N 1
ATOM 932 C CA . ASP A 1 115 ? 18.174 -9.246 -8.870 1.00 49.69 115 ASP A CA 1
ATOM 933 C C . ASP A 1 115 ? 17.323 -8.374 -7.940 1.00 49.69 115 ASP A C 1
ATOM 935 O O . ASP A 1 115 ? 16.086 -8.362 -7.951 1.00 49.69 115 ASP A O 1
ATOM 939 N N . GLU A 1 116 ? 18.018 -7.629 -7.081 1.00 52.59 116 GLU A N 1
ATOM 940 C CA . GLU A 1 116 ? 17.468 -6.489 -6.362 1.00 52.59 116 GLU A CA 1
ATOM 941 C C . GLU A 1 116 ? 17.054 -5.445 -7.406 1.00 52.59 116 GLU A C 1
ATOM 943 O O . GLU A 1 116 ? 17.825 -4.593 -7.844 1.00 52.59 116 GLU A O 1
ATOM 948 N N . GLU A 1 117 ? 15.833 -5.598 -7.907 1.00 54.09 117 GLU A N 1
ATOM 949 C CA . GLU A 1 117 ? 15.292 -4.781 -8.976 1.00 54.09 117 GLU A CA 1
ATOM 950 C C . GLU A 1 117 ? 15.217 -3.324 -8.504 1.00 54.09 117 GLU A C 1
ATOM 952 O O . GLU A 1 117 ? 14.340 -2.935 -7.728 1.00 54.09 117 GLU A O 1
ATOM 957 N N . LEU A 1 118 ? 16.206 -2.530 -8.931 1.00 53.34 118 LEU A N 1
ATOM 958 C CA . LEU A 1 118 ? 16.400 -1.118 -8.592 1.00 53.34 118 LEU A CA 1
ATOM 959 C C . LEU A 1 118 ? 15.310 -0.250 -9.241 1.00 53.34 118 LEU A C 1
ATOM 961 O O . LEU A 1 118 ? 15.560 0.564 -10.133 1.00 53.34 118 LEU A O 1
ATOM 965 N N . CYS A 1 119 ? 14.073 -0.410 -8.785 1.00 62.41 119 CYS A N 1
ATOM 966 C CA . CYS A 1 119 ? 12.979 0.508 -9.055 1.00 62.41 119 CYS A CA 1
ATOM 967 C C . CYS A 1 119 ? 12.907 1.538 -7.927 1.00 62.41 119 CYS A C 1
ATOM 969 O O . CYS A 1 119 ? 12.826 1.193 -6.747 1.00 62.41 119 CYS A O 1
ATOM 971 N N . CYS A 1 120 ? 12.893 2.826 -8.274 1.00 77.38 120 CYS A N 1
ATOM 972 C CA . CYS A 1 120 ? 12.647 3.868 -7.284 1.00 77.38 120 CYS A CA 1
ATOM 973 C C . CYS A 1 120 ? 11.249 3.712 -6.659 1.00 77.38 120 CYS A C 1
ATOM 975 O O . CYS A 1 120 ? 10.331 3.142 -7.259 1.00 77.38 120 CYS A O 1
ATOM 977 N N . TYR A 1 121 ? 11.062 4.267 -5.460 1.00 82.81 121 TYR A N 1
ATOM 978 C CA . TYR A 1 121 ? 9.793 4.161 -4.733 1.00 82.81 121 TYR A CA 1
ATOM 979 C C . TYR A 1 121 ? 8.606 4.725 -5.517 1.00 82.81 121 TYR A C 1
ATOM 981 O O . TYR A 1 121 ? 7.524 4.151 -5.461 1.00 82.81 121 TYR A O 1
ATOM 989 N N . ALA A 1 122 ? 8.818 5.787 -6.299 1.00 79.00 122 ALA A N 1
ATOM 990 C CA . ALA A 1 122 ? 7.783 6.375 -7.143 1.00 79.00 122 ALA A CA 1
ATOM 991 C C . ALA A 1 122 ? 7.304 5.405 -8.240 1.00 79.00 122 ALA A C 1
ATOM 993 O O . ALA A 1 122 ? 6.117 5.103 -8.290 1.00 79.00 122 ALA A O 1
ATOM 994 N N . CYS A 1 123 ? 8.210 4.829 -9.045 1.00 76.81 123 CYS A N 1
ATOM 995 C CA . CYS A 1 123 ? 7.842 3.831 -10.064 1.00 76.81 123 CYS A CA 1
ATOM 996 C C . CYS A 1 123 ? 7.193 2.592 -9.438 1.00 76.81 123 CYS A C 1
ATOM 998 O O . CYS A 1 123 ? 6.176 2.100 -9.919 1.00 76.81 123 CYS A O 1
ATOM 1000 N N . SER A 1 124 ? 7.767 2.123 -8.330 1.00 77.81 124 SER A N 1
ATOM 1001 C CA . SER A 1 124 ? 7.254 0.980 -7.581 1.00 77.81 124 SER A CA 1
ATOM 1002 C C . SER A 1 124 ? 5.836 1.222 -7.061 1.00 77.81 124 SER A C 1
ATOM 1004 O O . SER A 1 124 ? 5.036 0.293 -7.024 1.00 77.81 124 SER A O 1
ATOM 1006 N N . CYS A 1 125 ? 5.518 2.458 -6.670 1.00 81.06 125 CYS A N 1
ATOM 1007 C CA . CYS A 1 125 ? 4.186 2.870 -6.251 1.00 81.06 125 CYS A CA 1
ATOM 1008 C C . CYS A 1 125 ? 3.222 3.017 -7.437 1.00 81.06 125 CYS A C 1
ATOM 1010 O O . CYS A 1 125 ? 2.081 2.568 -7.342 1.00 81.06 125 CYS A O 1
ATOM 1012 N N . ASP A 1 126 ? 3.659 3.616 -8.548 1.00 79.00 126 ASP A N 1
ATOM 1013 C CA . ASP A 1 126 ? 2.843 3.765 -9.761 1.00 79.00 126 ASP A CA 1
ATOM 1014 C C . ASP A 1 126 ? 2.321 2.406 -10.256 1.00 79.00 126 ASP A C 1
ATOM 1016 O O . ASP A 1 126 ? 1.155 2.288 -10.638 1.00 79.00 126 ASP A O 1
ATOM 1020 N N . GLU A 1 127 ? 3.154 1.364 -10.197 1.00 77.69 127 GLU A N 1
ATOM 1021 C CA . GLU A 1 127 ? 2.765 -0.012 -10.529 1.00 77.69 127 GLU A CA 1
ATOM 1022 C C . GLU A 1 127 ? 1.709 -0.578 -9.577 1.00 77.69 127 GLU A C 1
ATOM 1024 O O . GLU A 1 127 ? 0.720 -1.151 -10.037 1.00 77.69 127 GLU A O 1
ATOM 1029 N N . GLU A 1 128 ? 1.868 -0.387 -8.262 1.00 83.12 128 GLU A N 1
ATOM 1030 C CA . GLU A 1 128 ? 0.868 -0.833 -7.280 1.00 83.12 128 GLU A CA 1
ATOM 1031 C C . GLU A 1 128 ? -0.495 -0.194 -7.555 1.00 83.12 128 GLU A C 1
ATOM 1033 O O . GLU A 1 128 ? -1.514 -0.886 -7.597 1.00 83.12 128 GLU A O 1
ATOM 1038 N N . ILE A 1 129 ? -0.519 1.121 -7.792 1.00 81.88 129 ILE A N 1
ATOM 1039 C CA . ILE A 1 129 ? -1.760 1.838 -8.090 1.00 81.88 129 ILE A CA 1
ATOM 1040 C C . ILE A 1 129 ? -2.341 1.375 -9.428 1.00 81.88 129 ILE A C 1
ATOM 1042 O O . ILE A 1 129 ? -3.549 1.158 -9.520 1.00 81.88 129 ILE A O 1
ATOM 1046 N N . ALA A 1 130 ? -1.512 1.170 -10.454 1.00 78.88 130 ALA A N 1
ATOM 1047 C CA . ALA A 1 130 ? -1.975 0.672 -11.747 1.00 78.88 130 ALA A CA 1
ATOM 1048 C C . ALA A 1 130 ? -2.649 -0.705 -11.630 1.00 78.88 130 ALA A C 1
ATOM 1050 O O . ALA A 1 130 ? -3.703 -0.913 -12.233 1.00 78.88 130 ALA A O 1
ATOM 1051 N N . HIS A 1 131 ? -2.091 -1.621 -10.832 1.00 79.81 131 HIS A N 1
ATOM 1052 C CA . 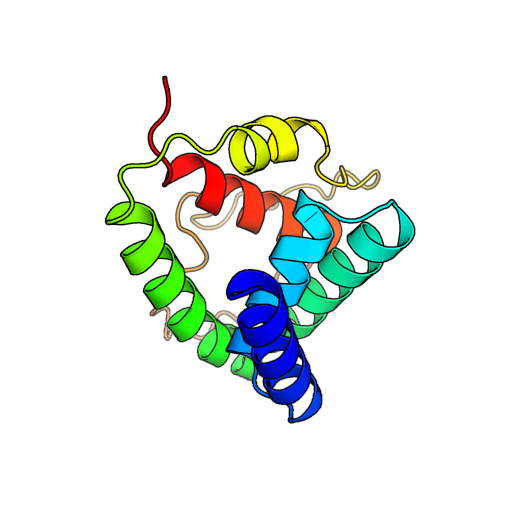HIS A 1 131 ? -2.711 -2.921 -10.574 1.00 79.81 131 HIS A CA 1
ATOM 1053 C C . HIS A 1 131 ? -4.063 -2.790 -9.870 1.00 79.81 131 HIS A C 1
ATOM 1055 O O . HIS A 1 131 ? -5.038 -3.382 -10.330 1.00 79.81 131 HIS A O 1
ATOM 1061 N N . LEU A 1 132 ? -4.147 -1.978 -8.813 1.00 80.00 132 LEU A N 1
ATOM 1062 C CA . LEU A 1 132 ? -5.399 -1.746 -8.085 1.00 80.00 132 LEU A CA 1
ATOM 1063 C C . LEU A 1 132 ? -6.485 -1.126 -8.973 1.00 80.00 132 LEU A C 1
ATOM 1065 O O . LEU A 1 132 ? -7.640 -1.540 -8.912 1.00 80.00 132 LEU A O 1
ATOM 1069 N N . VAL A 1 133 ? -6.116 -0.171 -9.830 1.00 77.56 133 VAL A N 1
ATOM 1070 C CA . VAL A 1 133 ? -7.050 0.457 -10.777 1.00 77.56 133 VAL A CA 1
ATOM 1071 C C . VAL A 1 133 ? -7.574 -0.553 -11.798 1.00 77.56 133 VAL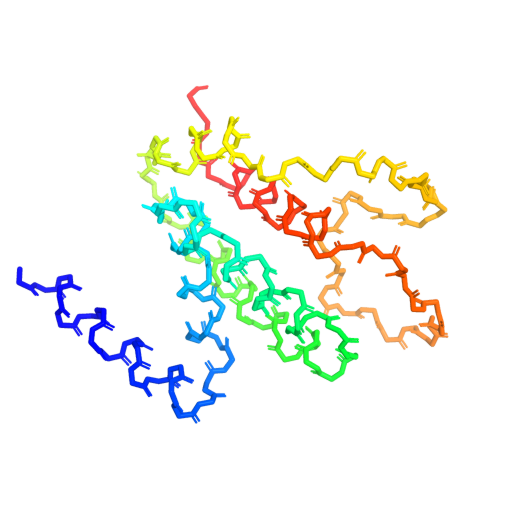 A C 1
ATOM 1073 O O . VAL A 1 133 ? -8.749 -0.496 -12.138 1.00 77.56 133 VAL A O 1
ATOM 1076 N N . ASN A 1 134 ? -6.733 -1.477 -12.271 1.00 77.62 134 ASN A N 1
ATOM 1077 C CA . ASN A 1 134 ? -7.140 -2.485 -13.254 1.00 77.62 134 ASN A CA 1
ATOM 1078 C C . ASN A 1 134 ? -8.078 -3.565 -12.679 1.00 77.62 134 ASN A C 1
ATOM 1080 O O . ASN A 1 134 ? -8.715 -4.268 -13.457 1.00 77.62 134 ASN A O 1
ATOM 1084 N N . ILE A 1 135 ? -8.136 -3.731 -11.351 1.00 78.81 135 ILE A N 1
ATOM 1085 C CA . ILE A 1 135 ? -9.013 -4.711 -10.683 1.00 78.81 135 ILE A CA 1
ATOM 1086 C C . ILE A 1 135 ? -10.434 -4.177 -10.518 1.00 78.81 135 ILE A C 1
ATOM 1088 O O . ILE A 1 135 ? -11.395 -4.943 -10.541 1.00 78.81 135 ILE A O 1
ATOM 1092 N N . LEU A 1 136 ? -10.576 -2.868 -10.321 1.00 73.31 136 LEU A N 1
ATOM 1093 C CA . LEU A 1 136 ? -11.883 -2.265 -10.117 1.00 73.31 136 LEU A CA 1
ATOM 1094 C C . LEU A 1 136 ? -12.676 -2.222 -11.429 1.00 73.31 136 LEU A C 1
ATOM 1096 O O . LEU A 1 136 ? -12.085 -2.006 -12.490 1.00 73.31 136 LEU A O 1
ATOM 1100 N N . PRO A 1 137 ? -14.011 -2.382 -11.372 1.00 66.38 137 PRO A N 1
ATOM 1101 C CA . PRO A 1 137 ? -14.853 -2.289 -12.555 1.00 66.38 137 PRO A CA 1
ATOM 1102 C C . PRO A 1 137 ? -14.655 -0.935 -13.247 1.00 66.38 137 PRO A C 1
ATOM 1104 O O . PRO A 1 137 ? -14.712 0.126 -12.619 1.00 66.38 137 PRO A O 1
ATOM 1107 N N . ILE A 1 138 ? -14.397 -0.997 -14.552 1.00 63.12 138 ILE A N 1
ATOM 1108 C CA . ILE A 1 138 ? -14.256 0.161 -15.433 1.00 63.12 138 ILE A CA 1
ATOM 1109 C C . ILE A 1 138 ? -15.624 0.406 -16.083 1.00 63.12 138 ILE A C 1
ATOM 1111 O O . ILE A 1 138 ? -16.347 -0.551 -16.356 1.00 63.12 138 ILE A O 1
ATOM 1115 N N . TRP A 1 139 ? -15.976 1.681 -16.267 1.00 54.38 139 TRP A N 1
ATOM 1116 C CA . TRP A 1 139 ? -17.147 2.114 -17.036 1.00 54.38 139 TRP A CA 1
ATOM 1117 C C . TRP A 1 139 ? -17.177 1.506 -18.439 1.00 54.38 139 TRP A C 1
ATOM 1119 O O . TRP A 1 139 ? -16.095 1.458 -19.072 1.00 54.38 139 TRP A O 1
#

Foldseek 3Di:
DVVVVVLVVLVVCVVVVNLLSLLVCLVCQLLPNDPVSVVVSLVSLVVCCQDPVSVLVVLVSLVVVLVVQLPDQDDDVSLVCSLVVQPPPPPPDPPPPPDDLVDPPDNDPPDPPPCSPPDRSSRVVSSSSVVSNVSHDDD

Organism: Solanum chilense (NCBI:txid4083)

Secondary structure (DSSP, 8-state):
-HHHHHHHHHHHHHHTT-HHHHHHHHHHHHHHS-HHHHHHHHHHHHHHHSSHHHHHHHHHHHHHHHHHHHH-----HHHHHHGGG----SS-----TTS-TTSSS-TT--S---------HHHHHHHHHHHHHHHSPP-